Protein AF-A0A4U5NUD2-F1 (afdb_monomer)

Mean predicted aligned error: 8.62 Å

Secondary structure (DSSP, 8-state):
------HHHHHHHHHHHHHHHHHHTTPPP----HHHHHHHHHHHHHHHTTTS--PPTT-SS--EEEEE--TTS--EEEEE-------

Structure (mmCIF, N/CA/C/O backbone):
data_AF-A0A4U5NUD2-F1
#
_entry.id   AF-A0A4U5NUD2-F1
#
loop_
_atom_site.group_PDB
_atom_site.id
_atom_site.type_symbol
_atom_site.label_atom_id
_atom_site.label_alt_id
_atom_site.label_comp_id
_atom_site.label_asym_id
_atom_site.label_entity_id
_atom_site.label_seq_id
_atom_site.pdbx_PDB_ins_code
_atom_site.Cartn_x
_atom_site.Cartn_y
_atom_site.Cartn_z
_atom_site.occupancy
_atom_site.B_iso_or_equiv
_atom_site.auth_seq_id
_atom_site.auth_comp_id
_atom_site.auth_asym_id
_atom_site.auth_atom_id
_atom_site.pdbx_PDB_model_num
ATOM 1 N N . MET A 1 1 ? -9.811 -15.212 -16.448 1.00 41.22 1 MET A N 1
ATOM 2 C CA . MET A 1 1 ? -9.130 -13.908 -16.349 1.00 41.22 1 MET A CA 1
ATOM 3 C C . MET A 1 1 ? -9.427 -13.380 -14.965 1.00 41.22 1 MET A C 1
ATOM 5 O O . MET A 1 1 ? -10.595 -13.331 -14.607 1.00 41.22 1 MET A O 1
ATOM 9 N N . ASP A 1 2 ? -8.387 -13.126 -14.177 1.00 52.81 2 ASP A N 1
ATOM 10 C CA . ASP A 1 2 ? -8.479 -12.409 -12.900 1.00 52.81 2 ASP A CA 1
ATOM 11 C C . ASP A 1 2 ? -9.268 -11.100 -13.136 1.00 52.81 2 ASP A C 1
ATOM 13 O O . ASP A 1 2 ? -8.969 -10.445 -14.139 1.00 52.81 2 ASP A O 1
ATOM 17 N N . PRO A 1 3 ? -10.292 -10.736 -12.332 1.00 56.62 3 PRO A N 1
ATOM 18 C CA . PRO A 1 3 ? -11.129 -9.536 -12.524 1.00 56.62 3 PRO A CA 1
ATOM 19 C C . PRO A 1 3 ? -10.381 -8.187 -12.560 1.00 56.62 3 PRO A C 1
ATOM 21 O O . PRO A 1 3 ? -11.014 -7.138 -12.645 1.00 56.62 3 PRO A O 1
ATOM 24 N N . GLY A 1 4 ? -9.049 -8.206 -12.562 1.00 62.56 4 GLY A N 1
ATOM 25 C CA . GLY A 1 4 ? -8.194 -7.039 -12.515 1.00 62.56 4 GLY A CA 1
ATOM 26 C C . GLY A 1 4 ? -7.956 -6.660 -11.064 1.00 62.56 4 GLY A C 1
ATOM 27 O O . GLY A 1 4 ? -8.880 -6.569 -10.260 1.00 62.56 4 GLY A O 1
ATOM 28 N N . PHE A 1 5 ? -6.694 -6.447 -10.714 1.00 75.38 5 PHE A N 1
ATOM 29 C CA . PHE A 1 5 ? -6.332 -5.932 -9.404 1.00 75.38 5 PHE A CA 1
ATOM 30 C C . PHE A 1 5 ? -7.011 -4.569 -9.167 1.00 75.38 5 PHE A C 1
ATOM 32 O O . PHE A 1 5 ? -6.727 -3.599 -9.872 1.00 75.38 5 PHE A O 1
ATOM 39 N N . ASN A 1 6 ? -7.901 -4.488 -8.171 1.00 85.62 6 ASN A N 1
ATOM 40 C CA . ASN A 1 6 ? -8.538 -3.239 -7.757 1.00 85.62 6 ASN A CA 1
ATOM 41 C C . ASN A 1 6 ? -7.743 -2.592 -6.614 1.00 85.62 6 ASN A C 1
ATOM 43 O O . ASN A 1 6 ? -7.840 -2.983 -5.448 1.00 85.62 6 ASN A O 1
ATOM 47 N N . ILE A 1 7 ? -6.971 -1.561 -6.953 1.00 83.38 7 ILE A N 1
ATOM 48 C CA . ILE A 1 7 ? -6.118 -0.850 -5.996 1.00 83.38 7 ILE A CA 1
ATOM 49 C C . ILE A 1 7 ? -6.906 -0.168 -4.867 1.00 83.38 7 ILE A C 1
ATOM 51 O O . ILE A 1 7 ? -6.416 -0.080 -3.741 1.00 83.38 7 ILE A O 1
ATOM 55 N N . ALA A 1 8 ? -8.127 0.304 -5.134 1.00 86.38 8 ALA A N 1
ATOM 56 C CA . ALA A 1 8 ? -8.934 0.993 -4.131 1.00 86.38 8 ALA A CA 1
ATOM 57 C C . ALA A 1 8 ? -9.427 0.014 -3.058 1.00 86.38 8 ALA A C 1
ATOM 59 O O . ALA A 1 8 ? -9.271 0.270 -1.863 1.00 86.38 8 ALA A O 1
ATOM 60 N N . GLU A 1 9 ? -9.942 -1.143 -3.478 1.00 87.31 9 GLU A N 1
ATOM 61 C CA . GLU A 1 9 ? -10.329 -2.220 -2.559 1.00 87.31 9 GLU A CA 1
ATOM 62 C C . GLU A 1 9 ? -9.130 -2.731 -1.758 1.00 87.31 9 GLU A C 1
ATOM 64 O O . GLU A 1 9 ? -9.241 -2.950 -0.550 1.00 87.31 9 GLU A O 1
ATOM 69 N N . TYR A 1 10 ? -7.967 -2.856 -2.406 1.00 84.69 10 TYR A N 1
ATOM 70 C CA . TYR A 1 10 ? -6.735 -3.262 -1.739 1.00 84.69 10 TYR A CA 1
ATOM 71 C C . TYR A 1 10 ? -6.339 -2.295 -0.612 1.00 84.69 10 TYR A C 1
ATOM 73 O O . TYR A 1 10 ? -6.076 -2.729 0.511 1.00 84.69 10 TYR A O 1
ATOM 81 N N . ARG A 1 11 ? -6.353 -0.982 -0.879 1.00 87.00 11 ARG A N 1
ATOM 82 C CA . ARG A 1 11 ? -6.041 0.059 0.118 1.00 87.00 11 ARG A CA 1
ATOM 83 C C . ARG A 1 11 ? -6.999 0.019 1.307 1.00 87.00 11 ARG A C 1
ATOM 85 O O . ARG A 1 11 ? -6.553 0.074 2.451 1.00 87.00 11 ARG A O 1
ATOM 92 N N . VAL A 1 12 ? -8.300 -0.120 1.050 1.00 89.25 12 VAL A N 1
ATOM 93 C CA . VAL A 1 12 ? -9.324 -0.207 2.106 1.00 89.25 12 VAL A CA 1
ATOM 94 C C . VAL A 1 12 ? -9.140 -1.464 2.954 1.00 89.25 12 VAL A C 1
ATOM 96 O O . VAL A 1 12 ? -9.166 -1.386 4.185 1.00 89.25 12 VAL A O 1
ATOM 99 N N . LYS A 1 13 ? -8.923 -2.619 2.312 1.00 88.12 13 LYS A N 1
ATOM 100 C CA . LYS A 1 13 ? -8.657 -3.885 3.006 1.00 88.12 13 LYS A CA 1
ATOM 101 C C . LYS A 1 13 ? -7.426 -3.765 3.894 1.00 88.12 13 LYS A C 1
ATOM 103 O O . LYS A 1 13 ? -7.490 -4.148 5.061 1.00 88.12 13 LYS A O 1
ATOM 108 N N . HIS A 1 14 ? -6.345 -3.194 3.369 1.00 86.25 14 HIS A N 1
ATOM 109 C CA . HIS A 1 14 ? -5.148 -3.027 4.167 1.00 86.25 14 HIS A CA 1
ATOM 110 C C . HIS A 1 14 ? -5.364 -2.098 5.359 1.00 86.25 14 HIS A C 1
ATOM 112 O O . HIS A 1 14 ? -5.068 -2.503 6.476 1.00 86.25 14 HIS A O 1
ATOM 118 N N . LEU A 1 15 ? -5.929 -0.902 5.152 1.00 89.12 15 LEU A N 1
ATOM 119 C CA . LEU A 1 15 ? -6.192 0.054 6.233 1.00 89.12 15 LEU A CA 1
ATOM 120 C C . LEU A 1 15 ? -6.933 -0.608 7.402 1.00 89.12 15 LEU A C 1
ATOM 122 O O . LEU A 1 15 ? -6.606 -0.389 8.571 1.00 89.12 15 LEU A O 1
ATOM 126 N N . LYS A 1 16 ? -7.939 -1.428 7.078 1.00 92.44 16 LYS A N 1
ATOM 127 C CA . LYS A 1 16 ? -8.706 -2.179 8.069 1.00 92.44 16 LYS A CA 1
ATOM 128 C C . LYS A 1 16 ? -7.805 -3.119 8.874 1.00 92.44 16 LYS A C 1
ATOM 130 O O . LYS A 1 16 ? -7.831 -3.063 10.100 1.00 92.44 16 LYS A O 1
ATOM 135 N N . GLU A 1 17 ? 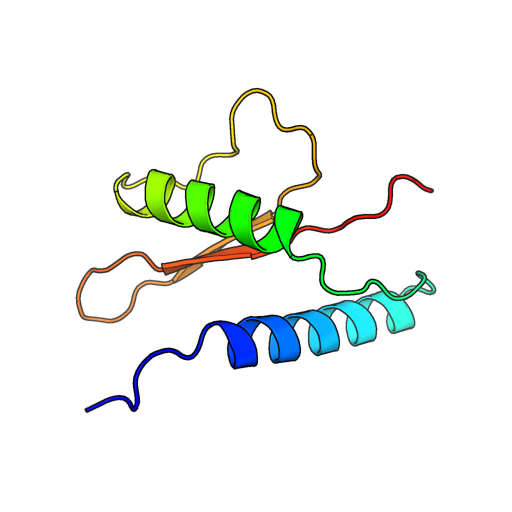-6.996 -3.936 8.204 1.00 90.69 17 GLU A N 1
ATOM 136 C CA . GLU A 1 17 ? -6.056 -4.864 8.849 1.00 90.69 17 GLU A CA 1
ATOM 137 C C . GLU A 1 17 ? -5.016 -4.120 9.708 1.00 90.69 17 GLU A C 1
ATOM 139 O O . GLU A 1 17 ? -4.752 -4.519 10.848 1.00 90.69 17 GLU A O 1
ATOM 144 N N . THR A 1 18 ? -4.478 -2.995 9.221 1.00 87.50 18 THR A N 1
ATOM 145 C CA . THR A 1 18 ? -3.555 -2.141 9.986 1.00 87.50 18 THR A CA 1
ATOM 146 C C . THR A 1 18 ? -4.213 -1.647 11.266 1.00 87.50 18 THR A C 1
ATOM 148 O O . THR A 1 18 ? -3.641 -1.772 12.348 1.00 87.50 18 THR A O 1
ATOM 151 N N . ASN A 1 19 ? -5.424 -1.098 11.165 1.00 93.31 19 ASN A N 1
ATOM 152 C CA . ASN A 1 19 ? -6.139 -0.537 12.306 1.00 93.31 19 ASN A CA 1
ATOM 153 C C . ASN A 1 19 ? -6.570 -1.614 13.308 1.00 93.31 19 ASN A C 1
ATOM 155 O O . ASN A 1 19 ? -6.535 -1.370 14.514 1.00 93.31 19 ASN A O 1
ATOM 159 N N . GLU A 1 20 ? -6.899 -2.823 12.847 1.00 95.50 20 GLU A N 1
ATOM 160 C CA . GLU A 1 20 ? -7.114 -3.976 13.728 1.00 95.50 20 GLU A CA 1
ATOM 161 C C . GLU A 1 20 ? -5.847 -4.327 14.522 1.00 95.50 20 GLU A C 1
ATOM 163 O O . GLU A 1 20 ? -5.926 -4.592 15.726 1.00 95.50 20 GLU A O 1
ATOM 168 N N . TYR A 1 21 ? -4.672 -4.294 13.886 1.00 90.44 21 TYR A N 1
ATOM 169 C CA . TYR A 1 21 ? -3.397 -4.535 14.563 1.00 90.44 21 TYR A CA 1
ATOM 170 C C . TYR A 1 21 ? -3.022 -3.405 15.533 1.00 90.44 21 TYR A C 1
ATOM 172 O O . TYR A 1 21 ? -2.631 -3.679 16.670 1.00 90.44 21 TYR A O 1
ATOM 180 N N . ARG A 1 22 ? -3.196 -2.142 15.125 1.00 93.88 22 ARG A N 1
ATOM 181 C CA . ARG A 1 22 ? -2.953 -0.954 15.963 1.00 93.88 22 ARG A CA 1
ATOM 182 C C . ARG A 1 22 ? -3.828 -0.966 17.212 1.00 93.88 22 ARG A C 1
ATOM 184 O O . ARG A 1 22 ? -3.306 -0.807 18.313 1.00 93.88 22 ARG A O 1
ATOM 191 N N . LYS A 1 23 ? -5.113 -1.308 17.065 1.00 95.44 23 LYS A N 1
ATOM 192 C CA . LYS A 1 23 ? -6.044 -1.488 18.189 1.00 95.44 23 LYS A CA 1
ATOM 193 C C . LYS A 1 23 ? -5.550 -2.532 19.194 1.00 95.44 23 LYS A C 1
ATOM 195 O O . LYS A 1 23 ? -5.630 -2.291 20.395 1.00 95.44 23 LYS A O 1
ATOM 200 N N . LYS A 1 24 ? -5.020 -3.674 18.732 1.00 95.19 24 LYS A N 1
ATOM 201 C CA . LYS A 1 24 ? -4.461 -4.719 19.620 1.00 95.19 24 LYS A CA 1
ATOM 202 C C . LYS A 1 24 ? -3.262 -4.231 20.441 1.00 95.19 24 LYS A C 1
ATOM 204 O O . LYS A 1 24 ? -3.013 -4.780 21.506 1.00 95.19 24 LYS A O 1
ATOM 209 N N . HIS A 1 25 ? -2.555 -3.212 19.959 1.00 94.12 25 HIS A N 1
ATOM 210 C CA . HIS A 1 25 ? -1.377 -2.629 20.604 1.00 94.12 25 HIS A CA 1
ATOM 211 C C . HIS A 1 25 ? -1.665 -1.279 21.282 1.00 94.12 25 HIS A C 1
ATOM 213 O O . HIS A 1 25 ? -0.733 -0.614 21.717 1.00 94.12 25 HIS A O 1
ATOM 219 N N . GLY A 1 26 ? -2.935 -0.861 21.374 1.00 94.31 26 GLY A N 1
ATOM 220 C CA . GLY A 1 26 ? -3.323 0.404 22.008 1.00 94.31 26 GLY A CA 1
ATOM 221 C C . GLY A 1 26 ? -2.937 1.664 21.226 1.00 94.31 26 GLY A C 1
ATOM 222 O O . GLY A 1 26 ? -2.921 2.742 21.805 1.00 94.31 26 GLY A O 1
ATOM 223 N N . ALA A 1 27 ? -2.623 1.542 19.934 1.00 92.50 27 ALA A N 1
ATOM 224 C CA . ALA A 1 27 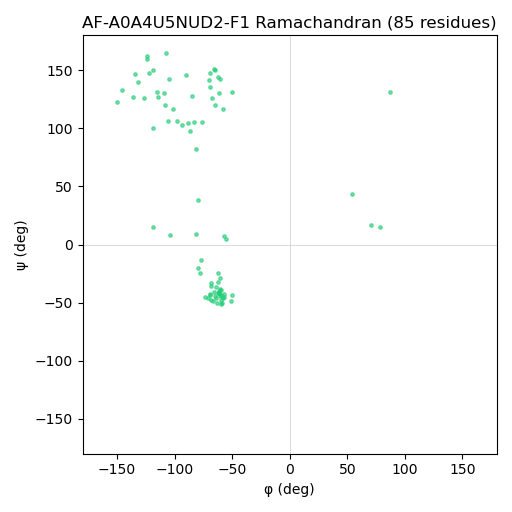? -2.297 2.676 19.076 1.00 92.50 27 ALA A CA 1
ATOM 225 C C . ALA A 1 27 ? -3.550 3.252 18.396 1.00 92.50 27 ALA A C 1
ATOM 227 O O . ALA A 1 27 ? -4.447 2.503 17.993 1.00 92.50 27 ALA A O 1
ATOM 228 N N . ASP A 1 28 ? -3.572 4.572 18.202 1.00 93.19 28 ASP A N 1
ATOM 229 C CA . ASP A 1 28 ? -4.679 5.277 17.545 1.00 93.19 28 ASP A CA 1
ATOM 230 C C . ASP A 1 28 ? -4.873 4.824 16.093 1.00 93.19 28 ASP A C 1
ATOM 232 O O . ASP A 1 28 ? -3.886 4.549 15.406 1.00 93.19 28 ASP A O 1
ATOM 236 N N . PRO A 1 29 ? -6.110 4.744 15.577 1.00 91.75 29 PRO A N 1
ATOM 237 C CA . PRO A 1 29 ? -6.350 4.369 14.190 1.00 91.75 29 PRO A CA 1
ATOM 238 C C . PRO A 1 29 ? -5.804 5.422 13.217 1.00 91.75 29 PRO A C 1
ATOM 240 O O . PRO A 1 29 ? -5.769 6.613 13.513 1.00 91.75 29 PRO A O 1
ATOM 243 N N . VAL A 1 30 ? -5.419 4.972 12.027 1.00 90.06 30 VAL A N 1
ATOM 244 C CA . VAL A 1 30 ? -5.015 5.829 10.905 1.00 90.06 30 VAL A CA 1
ATOM 245 C C . VAL A 1 30 ? -6.088 5.833 9.816 1.00 90.06 30 VAL A C 1
ATOM 247 O O . VAL A 1 30 ? -6.981 4.980 9.802 1.00 90.06 30 VAL A O 1
ATOM 250 N N . VAL A 1 31 ? -6.003 6.792 8.896 1.00 92.94 31 VAL A N 1
ATOM 251 C CA . VAL A 1 31 ? -6.919 6.955 7.756 1.00 92.94 31 VAL A CA 1
ATOM 252 C C . VAL A 1 31 ? -6.145 6.952 6.440 1.00 92.94 31 VAL A C 1
ATOM 254 O O . VAL A 1 31 ? -4.930 7.138 6.432 1.00 92.94 31 VAL A O 1
ATOM 257 N N . LEU A 1 32 ? -6.844 6.722 5.325 1.00 88.88 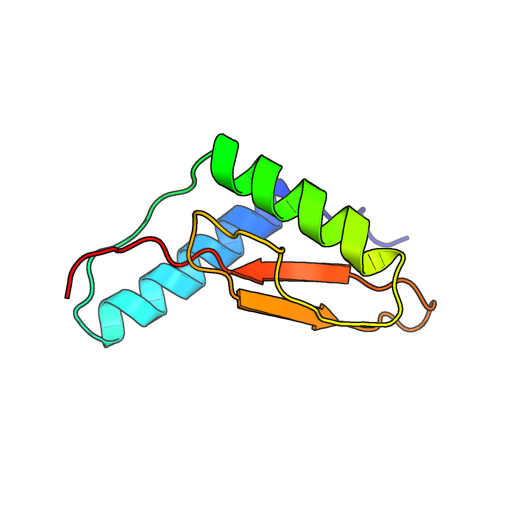32 LEU A N 1
ATOM 258 C CA . LEU A 1 32 ? -6.245 6.874 3.999 1.00 88.88 32 LEU A CA 1
ATOM 259 C C . LEU A 1 32 ? -5.983 8.349 3.705 1.00 88.88 32 LEU A C 1
ATOM 261 O O . LEU A 1 32 ? -6.818 9.202 3.993 1.00 88.88 32 LEU A O 1
ATOM 265 N N . ASP A 1 33 ? -4.852 8.601 3.062 1.00 90.81 33 ASP A N 1
ATOM 266 C CA . ASP A 1 33 ? -4.443 9.911 2.576 1.00 90.81 33 ASP A CA 1
ATOM 267 C C . ASP A 1 33 ? -4.109 9.793 1.084 1.00 90.81 33 ASP A C 1
ATOM 269 O O . ASP A 1 33 ? -3.367 8.899 0.666 1.00 90.81 33 ASP A O 1
ATOM 273 N N . GLU A 1 34 ? -4.730 10.625 0.253 1.00 88.44 34 GLU A N 1
ATOM 274 C CA . GLU A 1 34 ? -4.607 10.525 -1.205 1.00 88.44 34 GLU A CA 1
ATOM 275 C C . GLU A 1 34 ? -3.204 10.885 -1.705 1.00 88.44 34 GLU A C 1
ATOM 277 O O . GLU A 1 34 ? -2.704 10.238 -2.632 1.00 88.44 34 GLU A O 1
ATOM 282 N N . GLU A 1 35 ? -2.542 11.859 -1.078 1.00 89.06 35 GLU A N 1
ATOM 283 C CA . GLU A 1 35 ? -1.190 12.272 -1.452 1.00 89.06 35 GLU A CA 1
ATOM 284 C C . GLU A 1 35 ? -0.177 11.181 -1.109 1.00 89.06 35 GLU A C 1
ATOM 286 O O . GLU A 1 35 ? 0.664 10.841 -1.942 1.00 89.06 35 GLU A O 1
ATOM 291 N N . LEU A 1 36 ? -0.300 10.564 0.067 1.00 87.25 36 LEU A N 1
ATOM 292 C CA . LEU A 1 36 ? 0.533 9.428 0.464 1.00 87.25 36 LEU A CA 1
ATOM 293 C C . LEU A 1 36 ? 0.289 8.201 -0.395 1.00 87.25 36 LEU A C 1
ATOM 295 O O . LEU A 1 36 ? 1.237 7.535 -0.797 1.00 87.25 36 LEU A O 1
ATOM 299 N N . ASN A 1 37 ? -0.967 7.922 -0.732 1.00 86.25 37 ASN A N 1
ATOM 300 C CA . ASN A 1 37 ? -1.303 6.836 -1.644 1.00 86.25 37 ASN A CA 1
ATOM 301 C C . ASN A 1 37 ? -0.661 7.030 -3.022 1.00 86.25 37 ASN A C 1
ATOM 303 O O . ASN A 1 37 ? -0.212 6.058 -3.634 1.00 86.25 37 ASN A O 1
ATOM 307 N N . LYS A 1 38 ? -0.630 8.271 -3.521 1.00 88.00 38 LYS A N 1
ATOM 308 C CA . LYS A 1 38 ? 0.048 8.615 -4.773 1.00 88.00 38 LYS A CA 1
ATOM 309 C C . LYS A 1 38 ? 1.565 8.486 -4.630 1.00 88.00 38 LYS A C 1
ATOM 311 O O . LYS A 1 38 ? 2.191 7.833 -5.459 1.00 88.00 38 LYS A O 1
ATOM 316 N N . PHE A 1 39 ? 2.134 9.038 -3.562 1.00 86.62 39 PHE A N 1
ATOM 317 C CA . PHE A 1 39 ? 3.563 8.964 -3.263 1.00 86.62 39 PHE A CA 1
ATOM 318 C C . PHE A 1 39 ? 4.048 7.509 -3.178 1.00 86.62 39 PHE A C 1
ATOM 320 O O . PHE A 1 39 ? 5.048 7.146 -3.796 1.00 86.62 39 PHE A O 1
ATOM 327 N N . ALA A 1 40 ? 3.302 6.652 -2.488 1.00 85.25 40 ALA A N 1
ATOM 328 C CA . ALA A 1 40 ? 3.614 5.236 -2.369 1.00 85.25 40 ALA A CA 1
ATOM 329 C C . ALA A 1 40 ? 3.526 4.502 -3.711 1.00 85.25 40 ALA A C 1
ATOM 331 O O . ALA A 1 40 ? 4.423 3.752 -4.093 1.00 85.25 40 ALA A O 1
ATOM 332 N N . GLN A 1 41 ? 2.468 4.769 -4.479 1.00 86.62 41 GLN A N 1
ATOM 333 C CA . GLN A 1 41 ? 2.274 4.154 -5.790 1.00 86.62 41 GLN A CA 1
ATOM 334 C C . GLN A 1 41 ? 3.400 4.518 -6.774 1.00 86.62 41 GLN A C 1
ATOM 336 O O . GLN A 1 41 ? 3.906 3.648 -7.481 1.00 86.62 41 GLN A O 1
ATOM 341 N N . GLU A 1 42 ? 3.840 5.777 -6.789 1.00 89.00 42 GLU A N 1
ATOM 342 C CA . GLU A 1 42 ? 4.962 6.224 -7.624 1.00 89.00 42 GLU A CA 1
ATOM 343 C C . GLU A 1 42 ? 6.271 5.492 -7.283 1.00 89.00 42 GLU A C 1
ATOM 345 O O . GLU A 1 42 ? 7.059 5.157 -8.179 1.00 89.00 42 GLU A O 1
ATOM 350 N N . TRP A 1 43 ? 6.523 5.229 -5.994 1.00 88.81 43 TRP A N 1
ATOM 351 C CA . TRP A 1 43 ? 7.721 4.493 -5.593 1.00 88.81 43 TRP A CA 1
ATOM 352 C C . TRP A 1 43 ? 7.605 3.013 -5.927 1.00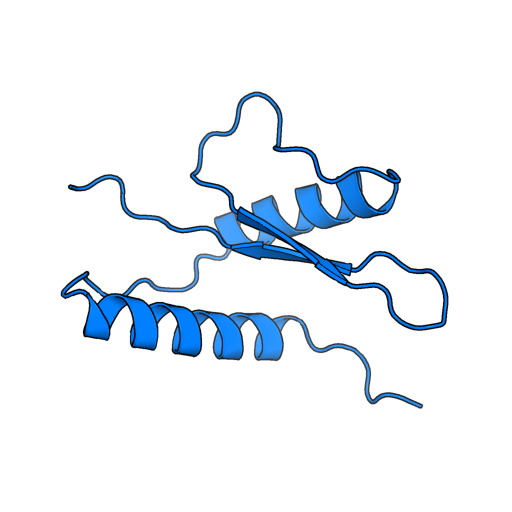 88.81 43 TRP A C 1
ATOM 354 O O . TRP A 1 43 ? 8.523 2.473 -6.545 1.00 88.81 43 TRP A O 1
ATOM 364 N N . ALA A 1 44 ? 6.458 2.398 -5.637 1.00 83.38 44 ALA A N 1
ATOM 365 C CA . ALA A 1 44 ? 6.136 1.032 -6.027 1.00 83.38 44 ALA A CA 1
ATOM 366 C C . ALA A 1 44 ? 6.373 0.795 -7.532 1.00 83.38 44 ALA A C 1
ATOM 368 O O . ALA A 1 44 ? 7.081 -0.132 -7.930 1.00 83.38 44 ALA A O 1
ATOM 369 N N . GLU A 1 45 ? 5.878 1.685 -8.390 1.00 84.69 45 GLU A N 1
ATOM 370 C CA . GLU A 1 45 ? 6.107 1.618 -9.838 1.00 84.69 45 GLU A CA 1
ATOM 371 C C . GLU A 1 45 ? 7.583 1.785 -10.215 1.00 84.69 45 GLU A C 1
ATOM 373 O O . GLU A 1 45 ? 8.072 1.118 -11.131 1.00 84.69 45 GLU A O 1
ATOM 378 N N . THR A 1 46 ? 8.317 2.637 -9.501 1.00 87.25 46 THR A N 1
ATOM 379 C CA . THR A 1 46 ? 9.754 2.841 -9.721 1.00 87.25 46 THR A CA 1
ATOM 380 C C . THR A 1 46 ? 10.559 1.596 -9.357 1.00 87.25 46 THR A C 1
ATOM 382 O O . THR A 1 46 ? 11.389 1.145 -10.152 1.00 87.25 46 THR A O 1
ATOM 385 N N . ILE A 1 47 ? 10.314 1.020 -8.179 1.00 85.81 47 ILE A N 1
ATOM 386 C CA . ILE A 1 47 ? 11.058 -0.146 -7.701 1.00 85.81 47 ILE A CA 1
ATOM 387 C C . ILE A 1 47 ? 10.594 -1.438 -8.356 1.00 85.81 47 ILE A C 1
ATOM 389 O O . ILE A 1 47 ? 11.422 -2.324 -8.481 1.00 85.81 47 ILE A O 1
ATOM 393 N N . SER A 1 48 ? 9.359 -1.538 -8.859 1.00 80.25 48 SER A N 1
ATOM 394 C CA . SER A 1 48 ? 8.889 -2.714 -9.617 1.00 80.25 48 SER A CA 1
ATOM 395 C C . SER A 1 48 ? 9.700 -2.966 -10.893 1.00 80.25 48 SER A C 1
ATOM 397 O O . SER A 1 48 ? 9.866 -4.106 -11.322 1.00 80.25 48 SER A O 1
ATOM 399 N N . LYS A 1 49 ? 10.256 -1.898 -11.483 1.00 82.94 49 LYS A N 1
ATOM 400 C CA . LYS A 1 49 ? 11.170 -1.958 -12.636 1.00 82.94 49 LYS A CA 1
ATOM 401 C C . LYS A 1 49 ? 12.582 -2.380 -12.239 1.00 82.94 49 LYS A C 1
ATOM 403 O O . LYS A 1 49 ? 13.402 -2.683 -13.103 1.00 82.94 49 LYS A O 1
ATOM 408 N N . SER A 1 50 ? 12.885 -2.366 -10.946 1.00 72.88 50 SER A N 1
ATOM 409 C CA . SER A 1 50 ? 14.148 -2.826 -10.393 1.00 72.88 50 SER A CA 1
ATOM 410 C C . SER A 1 50 ? 13.955 -4.181 -9.721 1.00 72.88 50 SER A C 1
ATOM 412 O O . SER A 1 50 ? 12.964 -4.427 -9.051 1.00 72.88 50 SER A O 1
ATOM 414 N N . ASN A 1 51 ? 14.922 -5.082 -9.836 1.00 72.44 51 ASN A N 1
ATOM 415 C CA . ASN A 1 51 ? 14.853 -6.371 -9.142 1.00 72.44 51 ASN A CA 1
ATOM 416 C C . ASN A 1 51 ? 15.252 -6.240 -7.654 1.00 72.44 51 ASN A C 1
ATOM 418 O O . ASN A 1 51 ? 16.000 -7.066 -7.135 1.00 72.44 51 ASN A O 1
ATOM 422 N N . ALA A 1 52 ? 14.860 -5.141 -6.998 1.00 76.75 52 ALA A N 1
ATOM 423 C CA . ALA A 1 52 ? 15.340 -4.756 -5.677 1.00 76.75 52 ALA A CA 1
ATOM 424 C C . ALA A 1 52 ? 14.252 -4.064 -4.846 1.00 76.75 52 ALA A C 1
ATOM 426 O O . ALA A 1 52 ? 13.612 -3.116 -5.298 1.00 76.75 52 ALA A O 1
ATOM 427 N N . LEU A 1 53 ? 14.116 -4.495 -3.590 1.00 81.00 53 LEU A N 1
ATOM 428 C CA . LEU A 1 53 ? 13.325 -3.802 -2.576 1.00 81.00 53 LEU A CA 1
ATOM 429 C C . LEU A 1 53 ? 14.226 -2.789 -1.887 1.00 81.00 53 LEU A C 1
ATOM 431 O O . LEU A 1 53 ? 15.108 -3.154 -1.112 1.00 81.00 53 LEU A O 1
ATOM 435 N N . LYS A 1 54 ? 14.037 -1.518 -2.226 1.00 85.19 54 LYS A N 1
ATOM 436 C CA . LYS A 1 54 ? 14.830 -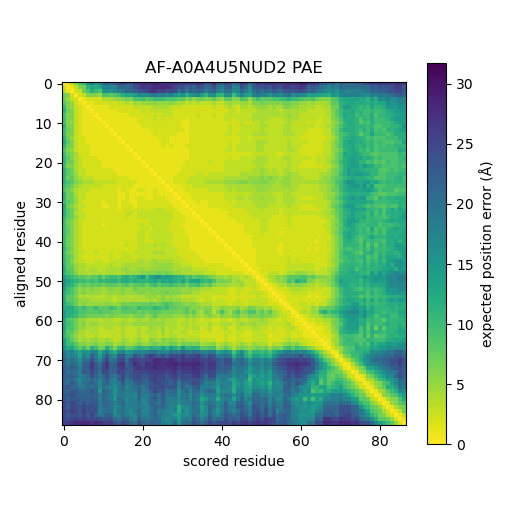0.418 -1.688 1.00 85.19 54 LYS A CA 1
ATOM 437 C C . LYS A 1 54 ? 13.922 0.699 -1.219 1.00 85.19 54 LYS A C 1
ATOM 439 O O . LYS A 1 54 ? 12.956 1.036 -1.898 1.00 85.19 54 LYS A O 1
ATOM 444 N N . HIS A 1 55 ? 14.283 1.287 -0.088 1.00 85.25 55 HIS A N 1
ATOM 445 C CA . HIS A 1 55 ? 13.605 2.468 0.410 1.00 85.25 55 HIS A CA 1
ATOM 446 C C . HIS A 1 55 ? 13.800 3.664 -0.516 1.00 85.25 55 HIS A C 1
ATOM 448 O O . HIS A 1 55 ? 14.841 3.779 -1.183 1.00 85.25 55 HIS A O 1
ATOM 454 N N . ARG A 1 56 ? 12.809 4.558 -0.545 1.00 86.75 56 ARG A N 1
ATOM 455 C CA . ARG A 1 56 ? 12.920 5.819 -1.280 1.00 86.75 56 ARG A CA 1
ATOM 456 C C . ARG A 1 56 ? 14.068 6.671 -0.707 1.00 86.75 56 ARG A C 1
ATOM 458 O O . ARG A 1 56 ? 14.122 6.871 0.507 1.00 86.75 56 ARG A O 1
ATOM 465 N N . PRO A 1 57 ? 14.989 7.193 -1.541 1.00 88.12 57 PRO A N 1
ATOM 466 C CA . PRO A 1 57 ? 15.979 8.171 -1.093 1.00 88.12 57 PRO A CA 1
ATOM 467 C C . PRO A 1 57 ? 15.294 9.436 -0.565 1.00 88.12 57 PRO A C 1
ATOM 469 O O . PRO A 1 57 ? 14.295 9.864 -1.136 1.00 88.12 57 PRO A O 1
ATOM 472 N N . GLU A 1 58 ? 15.838 10.035 0.498 1.00 84.38 58 GLU A N 1
ATOM 473 C CA . GLU A 1 58 ? 15.307 11.274 1.100 1.00 84.38 58 GLU A CA 1
ATOM 474 C C . GLU A 1 58 ? 13.817 11.169 1.478 1.00 84.38 58 GLU A C 1
ATOM 476 O O . GLU A 1 58 ? 13.009 12.063 1.217 1.00 84.38 58 GLU A O 1
ATOM 481 N N . ASN A 1 59 ? 13.431 10.037 2.079 1.00 79.06 59 ASN A N 1
ATOM 482 C CA . ASN A 1 59 ? 12.036 9.785 2.404 1.00 79.06 59 ASN A CA 1
ATOM 483 C C . ASN A 1 59 ? 11.520 10.733 3.494 1.00 79.06 59 ASN A C 1
ATOM 485 O O . ASN A 1 59 ? 12.069 10.816 4.593 1.00 79.06 59 ASN A O 1
ATOM 489 N N . LYS A 1 60 ? 10.421 11.420 3.184 1.00 79.75 60 LYS A N 1
ATOM 490 C CA . LYS A 1 60 ? 9.714 12.323 4.097 1.00 79.75 60 LYS A CA 1
ATOM 491 C C . LYS A 1 60 ? 8.811 11.568 5.082 1.00 79.75 60 LYS A C 1
ATOM 493 O O . LYS A 1 60 ? 8.434 12.129 6.109 1.00 79.75 60 LYS A O 1
ATOM 498 N N . TYR A 1 61 ? 8.450 10.325 4.768 1.00 83.81 61 TYR A N 1
ATOM 499 C CA . TYR A 1 61 ? 7.476 9.529 5.510 1.00 83.81 61 TYR A CA 1
ATOM 500 C C . TYR A 1 61 ? 8.072 8.192 5.967 1.00 83.81 61 TYR A C 1
ATOM 502 O O . TYR A 1 61 ? 9.067 7.719 5.424 1.00 83.81 61 TYR A O 1
ATOM 510 N N . GLY A 1 62 ? 7.451 7.571 6.975 1.00 81.44 62 GLY A N 1
ATOM 511 C CA . GLY A 1 62 ? 7.745 6.182 7.326 1.00 81.44 62 GLY A CA 1
ATOM 512 C C . GLY A 1 62 ? 7.244 5.237 6.233 1.00 81.44 62 GLY A C 1
ATOM 513 O O . GLY A 1 62 ? 6.124 5.393 5.749 1.00 81.44 62 GLY A O 1
ATOM 514 N N . GLU A 1 63 ? 8.053 4.251 5.852 1.00 80.62 63 GLU A N 1
ATOM 515 C CA . GLU A 1 63 ? 7.793 3.404 4.685 1.00 80.62 63 GLU A CA 1
ATOM 516 C C . GLU A 1 63 ? 8.058 1.932 5.003 1.00 80.62 63 GLU A C 1
ATOM 518 O O . GLU A 1 63 ? 9.145 1.568 5.447 1.00 80.62 63 GLU A O 1
ATOM 523 N N . ASN A 1 64 ? 7.073 1.078 4.726 1.00 84.56 64 ASN A N 1
ATOM 524 C CA . ASN A 1 64 ? 7.251 -0.370 4.675 1.00 84.56 64 ASN A CA 1
ATOM 525 C C . ASN A 1 64 ? 7.011 -0.850 3.245 1.00 84.56 64 ASN A C 1
ATOM 527 O O . ASN A 1 64 ? 5.972 -0.541 2.668 1.00 84.56 64 ASN A O 1
ATOM 531 N N . ILE A 1 65 ? 7.925 -1.658 2.710 1.00 83.12 65 ILE A N 1
ATOM 532 C CA . ILE A 1 65 ? 7.844 -2.208 1.353 1.00 83.12 65 ILE A CA 1
ATOM 533 C C . ILE A 1 65 ? 7.686 -3.723 1.451 1.00 83.12 65 ILE A C 1
ATOM 535 O O . ILE A 1 65 ? 8.502 -4.403 2.073 1.00 83.12 65 ILE A O 1
ATOM 539 N N . ALA A 1 66 ? 6.667 -4.263 0.796 1.00 80.56 66 ALA A N 1
ATOM 540 C CA . ALA A 1 66 ? 6.511 -5.693 0.563 1.00 80.56 66 ALA A CA 1
ATOM 541 C C . ALA A 1 66 ? 6.497 -5.957 -0.942 1.00 80.56 66 ALA A C 1
ATOM 543 O O . ALA A 1 66 ? 6.033 -5.112 -1.694 1.00 80.56 66 ALA A O 1
ATOM 544 N N . ALA A 1 67 ? 6.953 -7.125 -1.392 1.00 73.56 67 ALA A N 1
ATOM 545 C CA . ALA A 1 67 ? 6.729 -7.573 -2.763 1.00 73.56 67 ALA A CA 1
ATOM 546 C C . ALA A 1 67 ? 6.289 -9.032 -2.810 1.00 73.56 67 ALA A C 1
ATOM 548 O O . ALA A 1 67 ? 6.717 -9.847 -1.993 1.00 73.56 67 ALA A O 1
ATOM 549 N N . GLY A 1 68 ? 5.437 -9.347 -3.783 1.00 69.56 68 GLY A N 1
ATOM 550 C CA . GLY A 1 68 ? 5.010 -10.707 -4.093 1.00 69.56 68 GLY A CA 1
ATOM 551 C C . GLY A 1 68 ? 5.336 -11.076 -5.538 1.00 69.56 68 GLY A C 1
ATOM 552 O O . GLY A 1 68 ? 5.295 -10.225 -6.427 1.00 69.56 68 GLY A O 1
ATOM 553 N N . PHE A 1 69 ? 5.633 -12.354 -5.769 1.00 57.00 69 PHE A N 1
ATOM 554 C CA . PHE A 1 69 ? 5.798 -12.922 -7.104 1.00 57.00 69 PHE A CA 1
ATOM 555 C C . PHE A 1 69 ? 4.496 -13.626 -7.521 1.00 57.00 69 PHE A C 1
ATOM 557 O O . PHE A 1 69 ? 4.222 -14.719 -7.019 1.00 57.00 69 PHE A O 1
ATOM 564 N N . PRO A 1 70 ? 3.675 -13.077 -8.433 1.00 51.19 70 PRO A N 1
ATOM 565 C CA . PRO A 1 70 ? 2.749 -13.904 -9.183 1.00 51.19 70 PRO A CA 1
ATOM 566 C C . PRO A 1 70 ? 3.563 -14.783 -10.142 1.00 51.19 70 PRO A C 1
ATOM 568 O O . PRO A 1 70 ? 4.597 -14.361 -10.664 1.00 51.19 70 PRO A O 1
ATOM 571 N N . LEU A 1 71 ? 3.075 -15.995 -10.415 1.00 42.66 71 LEU A N 1
ATOM 572 C CA . LEU A 1 71 ? 3.678 -17.019 -11.292 1.00 42.66 71 LEU A CA 1
ATOM 573 C C . LEU A 1 71 ? 3.992 -16.555 -12.742 1.00 42.66 71 LEU A C 1
ATOM 575 O O . LEU A 1 71 ? 4.436 -17.358 -13.554 1.00 42.66 71 LEU A O 1
ATOM 579 N N . ALA A 1 72 ? 3.789 -15.275 -13.072 1.00 45.19 72 ALA A N 1
ATOM 580 C CA . ALA A 1 72 ? 4.019 -14.650 -14.374 1.00 45.19 72 ALA A CA 1
ATOM 581 C C . ALA A 1 72 ? 5.069 -13.510 -14.364 1.00 45.19 72 ALA A C 1
ATOM 583 O O . ALA A 1 72 ? 5.142 -12.744 -15.320 1.00 45.19 72 ALA A O 1
ATOM 584 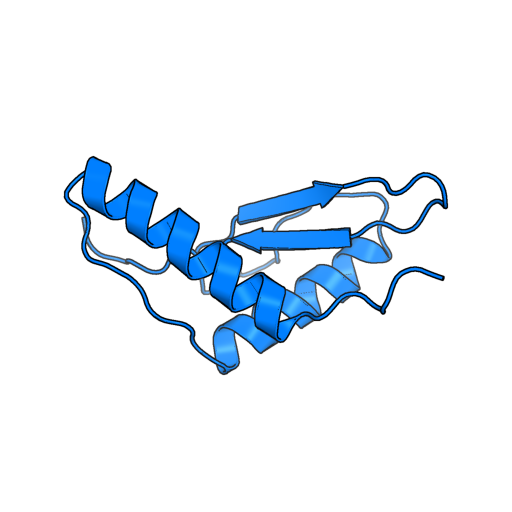N N . GLY A 1 73 ? 5.894 -13.382 -13.316 1.00 39.53 73 GLY A N 1
ATOM 585 C CA . GLY A 1 73 ? 7.124 -12.570 -13.372 1.00 39.53 73 GLY A CA 1
ATOM 586 C C . GLY A 1 73 ? 6.962 -11.048 -13.250 1.00 39.53 73 GLY A C 1
ATOM 587 O O . GLY A 1 73 ? 7.907 -10.323 -13.546 1.00 39.53 73 GLY A O 1
ATOM 588 N N . ALA A 1 74 ? 5.807 -10.549 -12.799 1.00 45.12 74 ALA A N 1
ATOM 589 C CA . ALA A 1 74 ? 5.607 -9.127 -12.510 1.00 45.12 74 ALA A CA 1
ATOM 590 C C . ALA A 1 74 ? 5.685 -8.857 -11.000 1.00 45.12 74 ALA A C 1
ATOM 592 O O . ALA A 1 74 ? 4.853 -9.346 -10.242 1.00 45.12 74 ALA A O 1
ATOM 593 N N . PHE A 1 75 ? 6.668 -8.069 -10.562 1.00 47.28 75 PHE A N 1
ATOM 594 C CA . PHE A 1 75 ? 6.777 -7.609 -9.178 1.00 47.28 75 PHE A CA 1
ATOM 595 C C . PHE A 1 75 ? 5.605 -6.692 -8.825 1.00 47.28 75 PHE A C 1
ATOM 597 O O . PHE A 1 75 ? 5.449 -5.633 -9.429 1.00 47.28 75 PHE A O 1
ATOM 604 N N . ILE A 1 76 ? 4.810 -7.069 -7.823 1.00 50.47 76 ILE A N 1
ATOM 605 C CA . ILE A 1 76 ? 3.840 -6.156 -7.210 1.00 50.47 76 ILE A CA 1
ATOM 606 C C . ILE A 1 76 ? 4.402 -5.767 -5.853 1.00 50.47 76 ILE A C 1
ATOM 608 O O . ILE A 1 76 ? 4.431 -6.590 -4.935 1.00 50.47 76 ILE A O 1
ATOM 612 N N . SER A 1 77 ? 4.895 -4.536 -5.752 1.00 46.44 77 SER A N 1
ATOM 613 C CA . SER A 1 77 ? 5.281 -3.932 -4.485 1.00 46.44 77 SER A CA 1
ATOM 614 C C . SER A 1 77 ? 4.060 -3.301 -3.819 1.00 46.44 77 SER A C 1
ATOM 616 O O . SER A 1 77 ? 3.360 -2.502 -4.439 1.00 46.44 77 SER A O 1
ATOM 618 N N . PHE A 1 78 ? 3.816 -3.650 -2.564 1.00 45.69 78 PHE A N 1
ATOM 619 C CA . PHE A 1 78 ? 2.787 -3.056 -1.723 1.00 45.69 78 PHE A CA 1
ATOM 620 C C . PHE A 1 78 ? 3.455 -2.203 -0.652 1.00 45.69 78 PHE A C 1
ATOM 622 O O . PHE A 1 78 ? 4.381 -2.669 0.015 1.00 45.69 78 PHE A O 1
ATOM 629 N N . GLU A 1 79 ? 2.988 -0.966 -0.497 1.00 43.88 79 GLU A N 1
ATOM 630 C CA . GLU A 1 79 ? 3.539 -0.026 0.472 1.00 43.88 79 GLU A CA 1
ATOM 631 C C . GLU A 1 79 ? 2.607 0.220 1.661 1.00 43.88 79 GLU A C 1
ATOM 633 O O . GLU A 1 79 ? 1.467 0.663 1.523 1.00 43.88 79 GLU A O 1
ATOM 638 N N . PHE A 1 80 ? 3.155 -0.109 2.827 1.00 46.94 80 PHE A N 1
ATOM 639 C CA . PHE A 1 80 ? 2.767 0.198 4.199 1.00 46.94 80 PHE A CA 1
ATOM 640 C C . PHE A 1 80 ? 3.183 1.570 4.727 1.00 46.94 80 PHE A C 1
ATOM 642 O O . PHE A 1 80 ? 4.177 1.60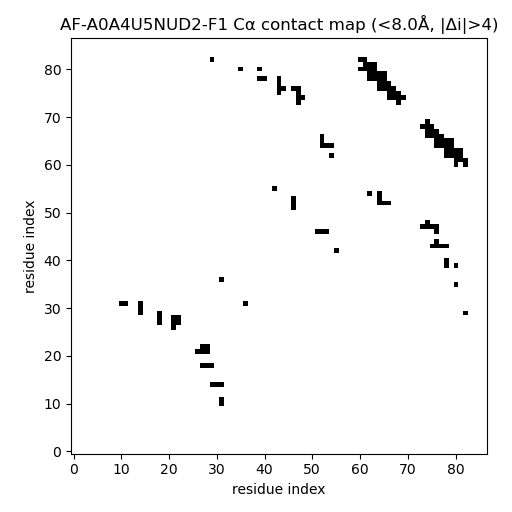6 5.449 1.00 46.94 80 PHE A O 1
ATOM 649 N N . THR A 1 81 ? 2.482 2.676 4.463 1.00 46.59 81 THR A N 1
ATOM 650 C CA . THR A 1 81 ? 2.763 3.930 5.194 1.00 46.59 81 THR A CA 1
ATOM 651 C C . THR A 1 81 ? 2.175 3.852 6.607 1.00 46.59 81 THR A C 1
ATOM 653 O O . THR A 1 81 ? 0.965 3.973 6.797 1.00 46.59 81 THR A O 1
ATOM 656 N N . ILE A 1 82 ? 3.018 3.666 7.629 1.00 42.03 82 ILE A N 1
ATOM 657 C CA . ILE A 1 82 ? 2.627 3.948 9.018 1.00 42.03 82 ILE A CA 1
ATOM 658 C C . ILE A 1 82 ? 2.912 5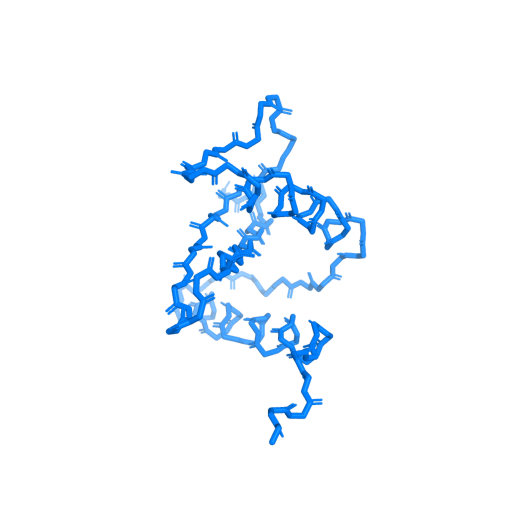.428 9.265 1.00 42.03 82 ILE A C 1
ATOM 660 O O . ILE A 1 82 ? 4.039 5.807 9.575 1.00 42.03 82 ILE A O 1
ATOM 664 N N . LEU A 1 83 ? 1.887 6.272 9.150 1.00 37.91 83 LEU A N 1
ATOM 665 C CA . LEU A 1 83 ? 1.920 7.577 9.796 1.00 37.91 83 LEU A CA 1
ATOM 666 C C . LEU A 1 83 ? 1.490 7.429 11.258 1.00 37.91 83 LEU A C 1
ATOM 668 O O . LEU A 1 83 ? 0.312 7.292 11.571 1.00 37.91 83 LEU A O 1
ATOM 672 N N . SER A 1 84 ? 2.453 7.510 12.165 1.00 36.56 84 SER A N 1
ATOM 673 C CA . SER A 1 84 ? 2.299 8.363 13.344 1.00 36.56 84 SER A CA 1
ATOM 674 C C . SER A 1 84 ? 3.687 8.838 13.768 1.00 36.56 84 SER A C 1
ATOM 676 O O . SER A 1 84 ? 4.541 7.990 14.026 1.00 36.56 84 SER A O 1
ATOM 678 N N . PRO A 1 85 ? 3.934 10.157 13.846 1.00 38.56 85 PRO A N 1
ATOM 679 C CA . PRO A 1 85 ? 5.154 10.705 14.427 1.00 38.56 85 PRO A CA 1
ATOM 680 C C . PRO A 1 85 ? 5.121 10.779 15.966 1.00 38.56 85 PRO A C 1
ATOM 682 O O . PRO A 1 85 ? 6.030 11.361 16.544 1.00 38.56 85 PRO A O 1
ATOM 685 N N . PHE A 1 86 ? 4.120 10.205 16.641 1.00 33.03 86 PHE A N 1
ATOM 686 C CA . PHE A 1 86 ? 4.016 10.248 18.103 1.00 33.03 86 PHE A CA 1
ATOM 687 C C . PHE A 1 86 ? 4.059 8.842 18.709 1.00 33.03 86 PHE A C 1
ATOM 689 O O . PHE A 1 86 ? 3.067 8.107 18.692 1.00 33.03 86 PHE A O 1
ATOM 696 N N . LEU A 1 87 ? 5.248 8.485 19.203 1.00 40.66 87 LEU A N 1
ATOM 697 C CA . LEU A 1 87 ? 5.404 7.963 20.562 1.00 40.66 87 LEU A CA 1
ATOM 698 C C . LEU A 1 87 ? 5.581 9.159 21.503 1.00 40.66 87 LEU A C 1
ATOM 700 O O . LEU A 1 87 ? 6.199 10.152 21.051 1.00 40.66 87 LEU A O 1
#

Foldseek 3Di:
DPPDDDVVVVVVVVLVVVQVVCVVVVHDRDDDDPVVSVVQVVVQVVCQVPPDDDDDPPDPFDWDWDWDDDPPGGTGIDIDTDDDPDD

Organism: Steinernema carpocapsae (NCBI:txid34508)

pLDDT: mean 75.45, std 18.88, range [33.03, 95.5]

Solvent-accessible surface area (backbone atoms only — not comparable to full-atom values): 5642 Å² total; per-residue (Å²): 127,82,95,62,91,54,67,69,62,50,52,54,54,46,52,51,55,51,35,56,53,30,53,76,70,76,42,81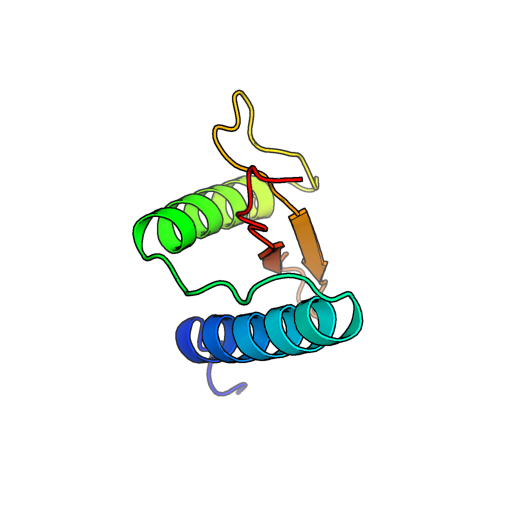,76,75,79,91,50,72,67,59,53,49,55,43,48,57,48,30,60,57,37,41,78,39,102,51,96,71,81,69,82,90,61,90,63,55,79,38,85,46,73,49,79,54,101,80,81,55,59,47,50,49,71,49,69,60,82,70,97,72,129

Sequence (87 aa):
MDPGFNIAEYRVKHLKETNEYRKKHGADPVVLDEELNKFAQEWAETISKSNALKHRPENKYGENIAAGFPLAGAFISFEFTILSPFL

InterPro domains:
  IPR014044 CAP domain [PF00188] (16-70)
  IPR035940 CAP superfamily [G3DSA:3.40.33.10] (6-79)
  IPR035940 CAP superfamily [SSF55797] (9-69)

Radius of gyration: 14.04 Å; Cα contacts (8 Å, |Δi|>4): 72; chains: 1; bounding box: 27×29×38 Å

Nearest PDB structures (foldseek):
  8a3t-assembly1_T  TM=2.692E-01  e=8.304E-01  Saccharomyces cerevisiae
  2ivq-assembly1_D  TM=2.981E-01  e=1.825E+00  Escherichia coli
  2ivb-assembly1_C  TM=3.131E-01  e=2.888E+00  Escherichia coli
  2iu7-assembly1_I  TM=2.953E-01  e=4.571E+00  Escherichia coli